Protein AF-A0A2W4VAD4-F1 (afdb_monomer_lite)

Sequence (93 aa):
LKLEKSEADDSISLASLRKVAAALDCELHYVLVPKIPLEAKLKEQANTVARRHMQPVAHTMSLEDQAVGTKAQQAQLELIAKELLDGNWRELW

Radius of gyration: 23.02 Å; chains: 1; bounding box: 44×24×65 Å

Secondary structure (DSSP, 8-state):
-HHHHHHHTT---HHHHHHHHHHTT------PPPSS-HHHHHHHHHHHHHHHHHHHHHHHHTTS--SSHHHHHHHHHHHHHHHHHHS-GGGG-

pLDDT: mean 85.24, std 14.12, range [49.47, 98.12]

Structure (mmCIF, N/CA/C/O backbone):
data_AF-A0A2W4VAD4-F1
#
_entry.id   AF-A0A2W4VAD4-F1
#
loop_
_atom_site.group_PDB
_atom_site.id
_atom_site.type_symbol
_atom_site.label_atom_id
_atom_site.label_alt_id
_atom_site.label_comp_id
_atom_site.label_asym_id
_atom_site.label_entity_id
_atom_site.label_seq_id
_atom_site.pdbx_PDB_ins_code
_atom_site.Cartn_x
_atom_site.Cartn_y
_atom_site.Cartn_z
_atom_site.occupancy
_atom_site.B_iso_or_equiv
_atom_site.auth_seq_id
_atom_site.auth_comp_id
_atom_site.auth_asym_id
_atom_site.auth_atom_id
_atom_site.pdbx_PDB_model_num
ATOM 1 N N . LEU A 1 1 ? 27.367 -5.464 -17.466 1.00 63.53 1 LEU A N 1
ATOM 2 C CA . LEU A 1 1 ? 25.922 -5.218 -17.648 1.00 63.53 1 LEU A CA 1
ATOM 3 C C . LEU A 1 1 ? 25.450 -4.232 -16.586 1.00 63.53 1 LEU A C 1
ATOM 5 O O . LEU A 1 1 ? 25.439 -4.570 -15.413 1.00 63.53 1 LEU A O 1
ATOM 9 N N . LYS A 1 2 ? 25.192 -2.969 -16.959 1.00 82.88 2 LYS A N 1
ATOM 10 C CA . LYS A 1 2 ? 24.824 -1.923 -15.981 1.00 82.88 2 LYS A CA 1
ATOM 11 C C . LYS A 1 2 ? 23.423 -2.153 -15.403 1.00 82.88 2 LYS A C 1
ATOM 13 O O . LYS A 1 2 ? 23.219 -1.883 -14.229 1.00 82.88 2 LYS A O 1
ATOM 18 N N . LEU A 1 3 ? 22.512 -2.672 -16.229 1.00 87.50 3 LEU A N 1
ATOM 19 C CA . LEU A 1 3 ? 21.143 -3.000 -15.841 1.00 87.50 3 LEU A CA 1
ATOM 20 C C . LEU A 1 3 ? 21.117 -4.149 -14.826 1.00 87.50 3 LEU A C 1
ATOM 22 O O . LEU A 1 3 ? 20.700 -3.924 -13.699 1.00 87.50 3 LEU A O 1
ATOM 26 N N . GLU A 1 4 ? 21.674 -5.311 -15.179 1.00 87.56 4 GLU A N 1
ATOM 27 C CA . GLU A 1 4 ? 21.754 -6.476 -14.280 1.00 87.56 4 GLU A CA 1
ATOM 28 C C . GLU A 1 4 ? 22.430 -6.140 -12.945 1.00 87.56 4 GLU A C 1
ATOM 30 O O . GLU A 1 4 ? 21.963 -6.548 -11.889 1.00 87.56 4 GLU A O 1
ATOM 35 N N . LYS A 1 5 ? 23.503 -5.334 -12.971 1.00 92.19 5 LYS A N 1
ATOM 36 C CA . LYS A 1 5 ? 24.151 -4.871 -11.740 1.00 92.19 5 LYS A CA 1
ATOM 37 C C . LYS A 1 5 ? 23.216 -3.996 -10.898 1.00 92.19 5 LYS A C 1
ATOM 39 O O . LYS A 1 5 ? 23.140 -4.181 -9.694 1.00 92.19 5 LYS A O 1
ATOM 44 N N . SER A 1 6 ? 22.494 -3.060 -11.517 1.00 91.25 6 SER A N 1
ATOM 45 C CA . SER A 1 6 ? 21.543 -2.217 -10.784 1.00 91.25 6 SER A CA 1
ATOM 46 C C . SER A 1 6 ? 20.327 -2.980 -10.258 1.00 91.25 6 SER A C 1
ATOM 48 O O . SER A 1 6 ? 19.783 -2.585 -9.234 1.00 91.25 6 SER A O 1
ATOM 50 N N . GLU A 1 7 ? 19.911 -4.056 -10.931 1.00 88.62 7 GLU A N 1
ATOM 51 C CA . GLU A 1 7 ? 18.879 -4.968 -10.427 1.00 88.62 7 GLU A CA 1
ATOM 52 C C . GLU A 1 7 ? 19.385 -5.735 -9.205 1.00 88.62 7 GLU A C 1
ATOM 54 O O . GLU A 1 7 ? 18.708 -5.750 -8.186 1.00 88.62 7 GLU A O 1
ATOM 59 N N . ALA A 1 8 ? 20.596 -6.299 -9.271 1.00 93.69 8 ALA A N 1
ATOM 60 C CA . ALA A 1 8 ? 21.196 -7.025 -8.151 1.00 93.69 8 ALA A CA 1
ATOM 61 C C . ALA A 1 8 ? 21.479 -6.132 -6.928 1.00 93.69 8 ALA A C 1
ATOM 63 O O . ALA A 1 8 ? 21.402 -6.600 -5.796 1.00 93.69 8 ALA A O 1
ATOM 64 N N . ASP A 1 9 ? 21.795 -4.857 -7.159 1.00 95.56 9 ASP A N 1
ATOM 65 C CA . ASP A 1 9 ? 22.083 -3.870 -6.115 1.00 95.56 9 ASP A CA 1
ATOM 66 C C . ASP A 1 9 ? 20.809 -3.148 -5.598 1.00 95.56 9 ASP A C 1
ATOM 68 O O . ASP A 1 9 ? 20.933 -2.139 -4.903 1.00 95.56 9 ASP A O 1
ATOM 72 N N . ASP A 1 10 ? 19.595 -3.575 -5.986 1.00 92.12 10 ASP A N 1
ATOM 73 C CA . ASP A 1 10 ? 18.306 -2.917 -5.670 1.00 92.12 10 ASP A CA 1
ATOM 74 C C . ASP A 1 10 ? 18.268 -1.402 -6.003 1.00 92.12 10 ASP A C 1
ATOM 76 O O . ASP A 1 10 ? 17.528 -0.612 -5.414 1.00 92.12 10 ASP A O 1
ATOM 80 N N . SER A 1 11 ? 19.075 -0.967 -6.976 1.00 95.25 11 SER A N 1
ATOM 81 C CA . SER A 1 11 ? 19.275 0.445 -7.348 1.00 95.25 11 SER A CA 1
ATOM 82 C C . SER A 1 11 ? 18.701 0.807 -8.721 1.00 95.25 11 SER A C 1
ATOM 84 O O . SER A 1 11 ? 18.865 1.936 -9.202 1.00 95.25 11 SER A O 1
ATOM 86 N N . ILE A 1 12 ? 18.033 -0.142 -9.380 1.00 94.69 12 ILE A N 1
ATOM 87 C CA . ILE A 1 12 ? 17.395 0.080 -10.673 1.00 94.69 12 ILE A CA 1
ATOM 88 C C . ILE A 1 12 ? 16.331 1.183 -10.575 1.00 94.69 12 ILE A C 1
ATOM 90 O O . ILE A 1 12 ? 15.496 1.225 -9.675 1.00 94.69 12 ILE A O 1
ATOM 94 N N . SER A 1 13 ? 16.349 2.107 -11.536 1.00 94.31 13 SER A N 1
ATOM 95 C CA . SER A 1 13 ? 15.383 3.204 -11.591 1.00 94.31 13 SER A CA 1
ATOM 96 C C . SER A 1 13 ? 14.146 2.844 -12.415 1.00 94.31 13 SER A C 1
ATOM 98 O O . SER A 1 13 ? 14.234 2.106 -13.400 1.00 94.31 13 SER A O 1
ATOM 100 N N . LEU A 1 14 ? 13.005 3.477 -12.113 1.00 95.62 14 LEU A N 1
ATOM 101 C CA . LEU A 1 14 ? 11.787 3.382 -12.937 1.00 95.62 14 LEU A CA 1
ATOM 102 C C . LEU A 1 14 ? 12.039 3.756 -14.408 1.00 95.62 14 LEU A C 1
ATOM 104 O O . LEU A 1 14 ? 11.431 3.189 -15.312 1.00 95.62 14 LEU A O 1
ATOM 108 N N . ALA A 1 15 ? 12.955 4.695 -14.665 1.00 95.31 15 ALA A N 1
ATOM 109 C CA . ALA A 1 15 ? 13.347 5.067 -16.023 1.00 95.31 15 ALA A CA 1
ATOM 110 C C . ALA A 1 15 ? 14.041 3.913 -16.765 1.00 95.31 15 ALA A C 1
ATOM 112 O O . ALA A 1 15 ? 13.849 3.756 -17.969 1.00 95.31 15 ALA A O 1
ATOM 113 N N . SER A 1 16 ? 14.834 3.106 -16.057 1.00 94.56 16 SER A N 1
ATOM 114 C CA . SER A 1 16 ? 15.504 1.932 -16.624 1.00 94.56 16 SER A CA 1
ATOM 115 C C . SER A 1 16 ? 14.497 0.817 -16.896 1.00 94.56 16 SER A C 1
ATOM 117 O O . S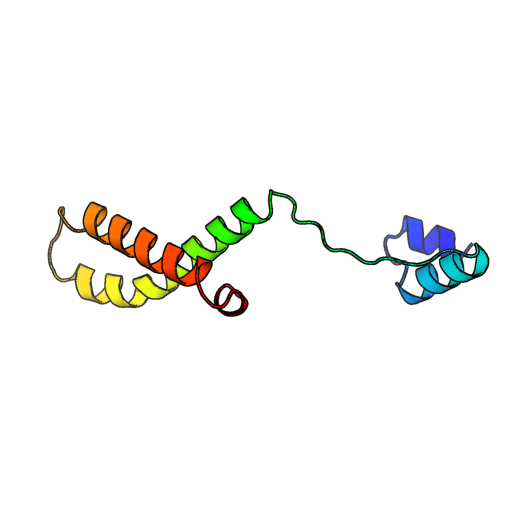ER A 1 16 ? 14.455 0.314 -18.015 1.00 94.56 16 SER A O 1
ATOM 119 N N . LEU A 1 17 ? 13.603 0.536 -15.941 1.00 95.38 17 LEU A N 1
ATOM 120 C CA . LEU A 1 17 ? 12.500 -0.418 -16.116 1.00 95.38 17 LEU A CA 1
ATOM 121 C C . LEU A 1 17 ? 11.608 -0.061 -17.313 1.00 95.38 17 LEU A C 1
ATOM 123 O O . LEU A 1 17 ? 11.243 -0.930 -18.096 1.00 95.38 17 LEU A O 1
ATOM 127 N N . ARG A 1 18 ? 11.315 1.230 -17.520 1.00 96.69 18 ARG A N 1
ATOM 128 C CA . ARG A 1 18 ? 10.516 1.688 -18.668 1.00 96.69 18 ARG A CA 1
ATOM 129 C C . ARG A 1 18 ? 11.208 1.426 -20.008 1.00 96.69 18 ARG A C 1
ATOM 131 O O . ARG A 1 18 ? 10.536 1.081 -20.973 1.00 96.69 18 ARG A O 1
ATOM 138 N N . LYS A 1 19 ? 12.535 1.580 -20.077 1.00 95.38 19 LYS A N 1
ATOM 139 C CA . LYS A 1 19 ? 13.314 1.269 -21.289 1.00 95.38 19 LYS A CA 1
ATOM 140 C C . LYS A 1 19 ? 13.299 -0.225 -21.599 1.00 95.38 19 LYS A C 1
ATOM 142 O O . LYS A 1 19 ? 13.169 -0.585 -22.761 1.00 95.38 19 LYS A O 1
ATOM 147 N N . VAL A 1 20 ? 13.417 -1.066 -20.571 1.00 94.69 20 VAL A N 1
ATOM 148 C CA . VAL A 1 20 ? 13.329 -2.528 -20.711 1.00 94.69 20 VAL A CA 1
ATOM 149 C C . VAL A 1 20 ? 11.942 -2.930 -21.202 1.00 94.69 20 VAL A C 1
ATOM 151 O O . VAL A 1 20 ? 11.845 -3.641 -22.193 1.00 94.69 20 VAL A O 1
ATOM 154 N N . ALA A 1 21 ? 10.881 -2.408 -20.580 1.00 96.75 21 ALA A N 1
ATOM 155 C CA . ALA A 1 21 ? 9.506 -2.670 -20.998 1.00 96.75 21 ALA A CA 1
ATOM 156 C C . ALA A 1 21 ? 9.278 -2.291 -22.473 1.00 96.75 21 ALA A C 1
ATOM 158 O O . ALA A 1 21 ? 8.820 -3.120 -23.248 1.00 96.75 21 ALA A O 1
ATOM 159 N N . ALA A 1 22 ? 9.714 -1.097 -22.896 1.00 96.62 22 ALA A N 1
ATOM 160 C CA . ALA A 1 22 ? 9.607 -0.666 -24.292 1.00 96.62 22 ALA A CA 1
ATOM 161 C C . ALA A 1 22 ? 10.405 -1.551 -25.269 1.00 96.62 22 ALA A C 1
ATOM 163 O O . ALA A 1 22 ? 9.946 -1.806 -26.377 1.00 96.62 22 ALA A O 1
ATOM 164 N N . ALA A 1 23 ? 11.589 -2.030 -24.875 1.00 96.94 23 ALA A N 1
ATOM 165 C CA . ALA A 1 23 ? 12.403 -2.919 -25.708 1.00 96.94 23 ALA A CA 1
ATOM 166 C C . ALA A 1 23 ? 11.797 -4.326 -25.863 1.00 96.94 23 ALA A C 1
ATOM 168 O O . ALA A 1 23 ? 12.102 -5.014 -26.833 1.00 96.94 23 ALA A O 1
ATOM 169 N N . LEU A 1 24 ? 10.959 -4.744 -24.912 1.00 96.62 24 LEU A N 1
ATOM 170 C CA . LEU A 1 24 ? 10.260 -6.030 -24.901 1.00 96.62 24 LEU A CA 1
ATOM 171 C C . LEU A 1 24 ? 8.818 -5.937 -25.425 1.00 96.62 24 LEU A C 1
ATOM 173 O O . LEU A 1 24 ? 8.092 -6.922 -25.333 1.00 96.62 24 LEU A O 1
ATOM 177 N N . ASP A 1 25 ? 8.400 -4.773 -25.933 1.00 97.25 25 ASP A N 1
ATOM 178 C CA . ASP A 1 25 ? 7.011 -4.491 -26.328 1.00 97.25 25 ASP A CA 1
ATOM 179 C C . ASP A 1 25 ? 6.001 -4.766 -25.192 1.00 97.25 25 ASP A C 1
ATOM 181 O O . ASP A 1 25 ? 4.973 -5.417 -25.357 1.00 97.25 25 ASP A O 1
ATOM 185 N N . CYS A 1 26 ? 6.344 -4.310 -23.984 1.00 98.12 26 CYS A N 1
ATOM 186 C CA . CYS A 1 26 ? 5.572 -4.489 -22.756 1.00 98.12 26 CYS A CA 1
ATOM 187 C C . CYS A 1 26 ? 5.226 -3.146 -22.093 1.00 98.12 26 CYS A C 1
ATOM 189 O O . CYS A 1 26 ? 5.928 -2.141 -22.243 1.00 98.12 26 CYS A O 1
ATOM 191 N N . GLU A 1 27 ? 4.183 -3.154 -21.260 1.00 96.56 27 GLU A N 1
ATOM 192 C CA . GLU A 1 27 ? 3.799 -2.020 -20.416 1.00 96.56 27 GLU A CA 1
ATOM 193 C C . GLU A 1 27 ? 4.383 -2.137 -18.998 1.00 96.56 27 GLU A C 1
ATOM 195 O O . GLU A 1 27 ? 4.392 -3.206 -18.387 1.00 96.56 27 GLU A O 1
ATOM 200 N N . LEU A 1 28 ? 4.858 -1.016 -18.440 1.00 96.56 28 LEU A N 1
ATOM 201 C CA . LEU A 1 28 ? 5.333 -0.953 -17.055 1.00 96.56 28 LEU A CA 1
ATOM 202 C C . LEU A 1 28 ? 4.199 -0.515 -16.118 1.00 96.56 28 LEU A C 1
ATOM 204 O O . LEU A 1 28 ? 3.836 0.664 -16.099 1.00 96.56 28 LEU A O 1
ATOM 208 N N . HIS A 1 29 ? 3.728 -1.426 -15.266 1.00 95.81 29 HIS A N 1
ATOM 209 C CA . HIS A 1 29 ? 2.828 -1.114 -14.151 1.00 95.81 29 HIS A CA 1
ATOM 210 C C . HIS A 1 29 ? 3.617 -0.955 -12.843 1.00 95.81 29 HIS A C 1
ATOM 212 O O . HIS A 1 29 ? 4.381 -1.839 -12.462 1.00 95.81 29 HIS A O 1
ATOM 218 N N . TYR A 1 30 ? 3.414 0.159 -12.130 1.00 92.69 30 TYR A N 1
ATOM 219 C CA . TYR A 1 30 ? 3.958 0.379 -10.785 1.00 92.69 30 TYR A CA 1
ATOM 220 C C . TYR A 1 30 ? 2.813 0.424 -9.777 1.00 92.69 30 TYR A C 1
ATOM 222 O O . TYR A 1 30 ? 1.956 1.306 -9.851 1.00 92.69 30 TYR A O 1
ATOM 230 N N . VAL A 1 31 ? 2.789 -0.537 -8.853 1.00 93.06 31 VAL A N 1
ATOM 231 C CA . VAL A 1 31 ? 1.722 -0.686 -7.858 1.00 93.06 31 VAL A CA 1
ATOM 232 C C . VAL A 1 31 ? 2.308 -0.865 -6.464 1.00 93.06 31 VAL A C 1
ATOM 234 O O . VAL A 1 31 ? 3.321 -1.539 -6.280 1.00 93.06 31 VAL A O 1
ATOM 237 N N . LEU A 1 32 ? 1.648 -0.269 -5.474 1.00 89.62 32 LEU A N 1
ATOM 238 C CA . LEU A 1 32 ? 1.919 -0.519 -4.063 1.00 89.62 32 LEU A CA 1
ATOM 239 C C . LEU A 1 32 ? 0.829 -1.444 -3.532 1.00 89.62 32 LEU A C 1
ATOM 24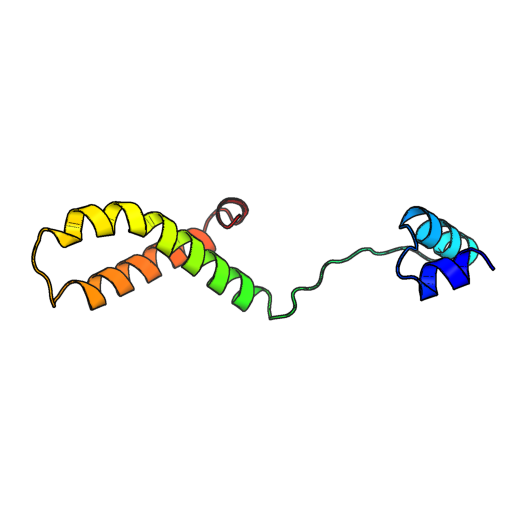1 O O . LEU A 1 32 ? -0.343 -1.073 -3.510 1.00 89.62 32 LEU A O 1
ATOM 245 N N . VAL A 1 33 ? 1.216 -2.645 -3.108 1.00 90.25 33 VAL A N 1
ATOM 246 C CA . VAL A 1 33 ? 0.293 -3.628 -2.533 1.00 90.25 33 VAL A CA 1
ATOM 247 C C . VAL A 1 33 ? 0.473 -3.640 -1.013 1.00 90.25 33 VAL A C 1
ATOM 249 O O . VAL A 1 33 ? 1.587 -3.874 -0.534 1.00 90.25 33 VAL A O 1
ATOM 252 N N . PRO A 1 34 ? -0.583 -3.369 -0.227 1.00 89.06 34 PRO A N 1
ATOM 253 C CA . PRO A 1 34 ? -0.523 -3.476 1.225 1.00 89.06 34 PRO A CA 1
ATOM 254 C C . PRO A 1 34 ? -0.146 -4.895 1.682 1.00 89.06 34 PRO A C 1
ATOM 256 O O . PRO A 1 34 ? -0.596 -5.884 1.113 1.00 89.06 34 PRO A O 1
ATOM 259 N N . LYS A 1 35 ? 0.656 -5.005 2.752 1.00 92.56 35 LYS A N 1
ATOM 260 C CA . LYS A 1 35 ? 1.072 -6.304 3.329 1.00 92.56 35 LYS A CA 1
ATOM 261 C C . LYS A 1 35 ? -0.066 -7.075 4.019 1.00 92.56 35 LYS A C 1
ATOM 263 O O . LYS A 1 35 ? 0.095 -8.251 4.321 1.00 92.56 35 LYS A O 1
ATOM 268 N N . ILE A 1 36 ? -1.174 -6.400 4.306 1.00 93.81 36 ILE A N 1
ATOM 269 C CA . ILE A 1 36 ? -2.398 -6.942 4.911 1.00 93.81 36 ILE A CA 1
ATOM 270 C C . ILE A 1 36 ? -3.592 -6.518 4.045 1.00 93.81 36 ILE A C 1
ATOM 272 O O . ILE A 1 36 ? -3.444 -5.551 3.294 1.00 93.81 36 ILE A O 1
ATOM 276 N N . PRO A 1 37 ? -4.765 -7.174 4.145 1.00 95.06 37 PRO A N 1
ATOM 277 C CA . PRO A 1 37 ? -5.960 -6.748 3.419 1.00 95.06 37 PRO A CA 1
ATOM 278 C C . PRO A 1 37 ? -6.229 -5.249 3.587 1.00 95.06 37 PRO A C 1
ATOM 280 O O . PRO A 1 37 ? -6.041 -4.700 4.678 1.00 95.06 37 PRO A O 1
ATOM 283 N N . LEU A 1 38 ? -6.649 -4.583 2.510 1.00 91.38 38 LEU A N 1
ATOM 284 C CA . LEU A 1 38 ? -6.826 -3.131 2.493 1.00 91.38 38 LEU A CA 1
ATOM 285 C C . LEU A 1 38 ? -7.803 -2.680 3.585 1.00 91.38 38 LEU A C 1
ATOM 287 O O . LEU A 1 38 ? -7.535 -1.715 4.294 1.00 91.38 38 LEU A O 1
ATOM 291 N N . GLU A 1 39 ? -8.880 -3.434 3.783 1.00 91.81 39 GLU A N 1
ATOM 292 C CA . GLU A 1 39 ? -9.893 -3.205 4.811 1.00 91.81 39 GLU A CA 1
ATOM 293 C C . GLU A 1 39 ? -9.288 -3.271 6.218 1.00 91.81 39 GLU A C 1
ATOM 295 O O . GLU A 1 39 ? -9.593 -2.438 7.074 1.00 91.81 39 GLU A O 1
ATOM 300 N N . ALA A 1 40 ? -8.384 -4.227 6.457 1.00 93.88 40 ALA A N 1
ATOM 301 C CA . ALA A 1 40 ? -7.671 -4.331 7.725 1.00 93.88 40 ALA A CA 1
ATOM 302 C C . ALA A 1 40 ? -6.748 -3.123 7.929 1.00 93.88 40 ALA A C 1
ATOM 304 O O . ALA A 1 40 ? -6.750 -2.527 9.007 1.00 93.88 40 ALA A O 1
ATOM 305 N N . LYS A 1 41 ? -6.027 -2.699 6.880 1.00 93.81 41 LYS A N 1
ATOM 306 C CA . LYS A 1 41 ? -5.143 -1.530 6.958 1.00 93.81 41 LYS A CA 1
ATOM 307 C C . LYS A 1 41 ? -5.907 -0.233 7.213 1.00 93.81 41 LYS A C 1
ATOM 309 O O . LYS A 1 41 ? -5.471 0.577 8.030 1.00 93.81 41 LYS A O 1
ATOM 314 N N . LEU A 1 42 ? -7.047 -0.053 6.549 1.00 93.00 42 LEU A N 1
ATOM 315 C CA . LEU A 1 42 ? -7.944 1.083 6.750 1.00 93.00 42 LEU A CA 1
ATOM 316 C C . LEU A 1 42 ? -8.477 1.108 8.182 1.00 93.00 42 LEU A C 1
ATOM 318 O O . LEU A 1 42 ? -8.410 2.141 8.844 1.00 93.00 42 LEU A O 1
ATOM 322 N N . LYS A 1 43 ? -8.928 -0.039 8.702 1.00 93.44 43 LYS A N 1
ATOM 323 C CA . LYS A 1 43 ? -9.419 -0.149 10.079 1.00 93.44 43 LYS A CA 1
ATOM 324 C C . LYS A 1 43 ? -8.331 0.172 11.107 1.00 93.44 43 LYS A C 1
ATOM 326 O O . LYS A 1 43 ? -8.604 0.865 12.086 1.00 93.44 43 LYS A O 1
ATOM 331 N N . GLU A 1 44 ? -7.101 -0.302 10.914 1.00 94.06 44 GLU A N 1
ATOM 332 C CA . GLU A 1 44 ? -5.963 0.056 11.776 1.00 94.06 44 GLU A CA 1
ATOM 333 C C . GLU A 1 44 ? -5.683 1.561 11.758 1.00 94.06 44 GLU A C 1
ATOM 335 O O . GLU A 1 44 ? -5.478 2.174 12.811 1.00 94.06 44 GLU A O 1
ATOM 340 N N . GLN A 1 45 ? -5.703 2.164 10.568 1.00 94.19 45 GLN A N 1
ATOM 341 C CA . GLN A 1 45 ? -5.441 3.587 10.400 1.00 94.19 45 GLN A CA 1
ATOM 342 C C . GLN A 1 45 ? -6.539 4.440 11.047 1.00 94.19 45 GLN A C 1
ATOM 344 O O . GLN A 1 45 ? -6.226 5.342 11.821 1.00 94.19 45 GLN A O 1
ATOM 349 N N . ALA A 1 46 ? -7.812 4.096 10.835 1.00 94.94 46 ALA A N 1
ATOM 350 C CA . ALA A 1 46 ? -8.953 4.775 11.449 1.00 94.94 46 ALA A CA 1
ATOM 351 C C . ALA A 1 46 ? -8.892 4.728 12.979 1.00 94.94 46 ALA A C 1
ATOM 353 O O . ALA A 1 46 ? -9.049 5.751 13.639 1.00 94.94 46 ALA A O 1
ATOM 354 N N . ASN A 1 47 ? -8.560 3.568 13.554 1.00 93.19 47 ASN A N 1
ATOM 355 C CA . ASN A 1 47 ? -8.351 3.446 14.997 1.00 93.19 47 ASN A CA 1
ATOM 356 C C . ASN A 1 47 ? -7.178 4.303 15.494 1.00 93.19 47 ASN A C 1
ATOM 358 O O . ASN A 1 47 ? -7.237 4.857 16.590 1.00 93.19 47 ASN A O 1
ATOM 362 N N . THR A 1 48 ? -6.101 4.409 14.714 1.00 93.44 48 THR A N 1
ATOM 363 C CA . THR A 1 48 ? -4.924 5.215 15.073 1.00 93.44 48 THR A CA 1
ATOM 364 C C . THR A 1 48 ? -5.263 6.706 15.096 1.00 93.44 48 THR A C 1
ATOM 366 O O . THR A 1 48 ? -4.930 7.399 16.060 1.00 93.44 48 THR A O 1
ATOM 369 N N . VAL A 1 49 ? -5.967 7.193 14.072 1.00 92.75 49 VAL A N 1
ATOM 370 C CA . VAL A 1 49 ? -6.411 8.590 13.981 1.00 92.75 49 VAL A CA 1
ATOM 371 C C . VAL A 1 49 ? -7.462 8.905 15.050 1.00 92.75 49 VAL A C 1
ATOM 373 O O . VAL A 1 49 ? -7.307 9.888 15.772 1.00 92.75 49 VAL A O 1
ATOM 376 N N . ALA A 1 50 ? -8.448 8.027 15.263 1.00 91.12 50 ALA A N 1
ATOM 377 C CA . ALA A 1 50 ? -9.450 8.180 16.320 1.00 91.12 50 ALA A CA 1
ATOM 378 C C . ALA A 1 50 ? -8.813 8.298 17.717 1.00 91.12 50 ALA A C 1
ATOM 380 O O . ALA A 1 50 ? -9.153 9.199 18.484 1.00 91.12 50 ALA A O 1
ATOM 381 N N . ARG A 1 51 ? -7.815 7.457 18.039 1.00 88.75 51 ARG A N 1
ATOM 382 C CA . ARG A 1 51 ? -7.056 7.575 19.301 1.00 88.75 51 ARG A CA 1
ATOM 383 C C . ARG A 1 51 ? -6.354 8.922 19.426 1.00 88.75 51 ARG A C 1
ATOM 385 O O . ARG A 1 51 ? -6.361 9.501 20.509 1.00 88.75 51 ARG A O 1
ATOM 392 N N . ARG A 1 52 ? -5.763 9.429 18.339 1.00 87.50 52 ARG A N 1
ATOM 393 C CA . ARG A 1 52 ? -5.118 10.750 18.321 1.00 87.50 52 ARG A CA 1
ATOM 394 C C . ARG A 1 52 ? -6.131 11.866 18.583 1.00 87.50 52 ARG A C 1
ATOM 396 O O . ARG A 1 52 ? -5.830 12.755 19.370 1.00 87.50 52 ARG A O 1
ATOM 403 N N . HIS A 1 53 ? -7.327 11.792 17.997 1.00 85.31 53 HIS A N 1
ATOM 404 C CA . HIS A 1 53 ? -8.408 12.757 18.244 1.00 85.31 53 HIS A CA 1
ATOM 405 C C . HIS A 1 53 ? -8.894 12.733 19.700 1.00 85.31 53 HIS A C 1
ATOM 407 O O . HIS A 1 53 ? -9.280 13.765 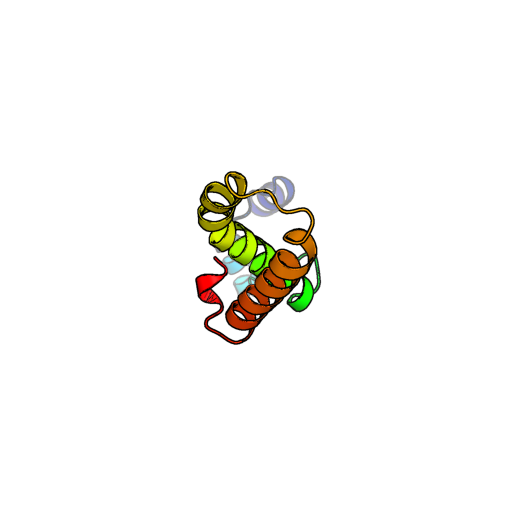20.240 1.00 85.31 53 HIS A O 1
ATOM 413 N N . MET A 1 54 ? -8.830 11.574 20.360 1.00 80.81 54 MET A N 1
ATOM 414 C CA . MET A 1 54 ? -9.225 11.424 21.762 1.00 80.81 54 MET A CA 1
ATOM 415 C C . MET A 1 54 ? -8.136 11.812 22.774 1.00 80.81 54 MET A C 1
ATOM 417 O O . MET A 1 54 ? -8.472 12.073 23.928 1.00 80.81 54 MET A O 1
ATOM 421 N N . GLN A 1 55 ? -6.851 11.870 22.396 1.00 70.81 55 GLN A N 1
ATOM 422 C CA . GLN A 1 55 ? -5.768 12.204 23.339 1.00 70.81 55 GLN A C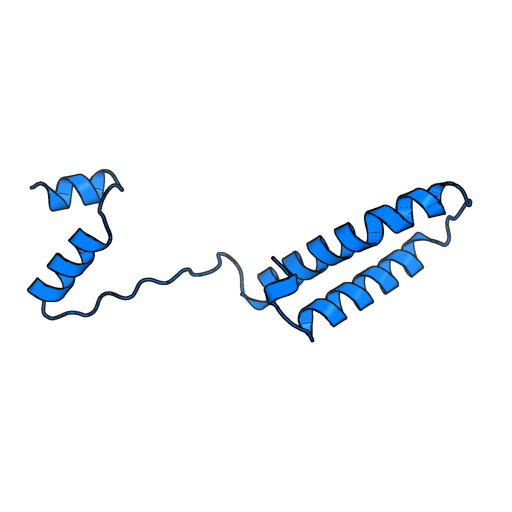A 1
ATOM 423 C C . GLN A 1 55 ? -5.923 13.573 24.031 1.00 70.81 55 GLN A C 1
ATOM 425 O O . GLN A 1 55 ? -5.726 13.621 25.247 1.00 70.81 55 GLN A O 1
ATOM 430 N N . PRO A 1 56 ? -6.320 14.662 23.338 1.00 61.81 56 PRO A N 1
ATOM 431 C CA . PRO A 1 56 ? -6.589 15.946 23.988 1.00 61.81 56 PRO A CA 1
ATOM 432 C C . PRO A 1 56 ? -7.728 15.863 25.015 1.00 61.81 56 PRO A C 1
ATOM 434 O O . PRO A 1 56 ? -7.632 16.442 26.092 1.00 61.81 56 PRO A O 1
ATOM 437 N N . VAL A 1 57 ? -8.777 15.090 24.712 1.00 58.34 57 VAL A N 1
ATOM 438 C CA . VAL A 1 57 ? -9.961 14.915 25.573 1.00 58.34 57 VAL A CA 1
ATOM 439 C C . VAL A 1 57 ? -9.628 14.073 26.811 1.00 58.34 57 VAL A C 1
ATOM 441 O O . VAL A 1 57 ? -10.051 14.389 27.922 1.00 58.34 57 VAL A O 1
ATOM 444 N N . ALA A 1 58 ? -8.807 13.033 26.647 1.00 56.09 58 ALA A N 1
ATOM 445 C CA . ALA A 1 58 ? -8.382 12.159 27.737 1.00 56.09 58 ALA A CA 1
ATOM 446 C C . ALA A 1 58 ? -7.527 12.885 28.792 1.00 56.09 58 ALA A C 1
ATOM 448 O O . ALA A 1 58 ? -7.610 12.556 29.975 1.00 56.09 58 ALA A O 1
ATOM 449 N N . HIS A 1 59 ? -6.735 13.886 28.389 1.00 54.94 59 HIS A N 1
ATOM 450 C CA . HIS A 1 59 ? -5.901 14.657 29.318 1.00 54.94 59 HIS A CA 1
ATOM 451 C C . HIS A 1 59 ? -6.735 15.544 30.259 1.00 54.94 59 HIS A C 1
ATOM 453 O O . HIS A 1 59 ? -6.383 15.696 31.425 1.00 54.94 59 HIS A O 1
ATOM 459 N N . THR A 1 60 ? -7.869 16.074 29.789 1.00 52.75 60 THR A N 1
ATOM 460 C CA . THR A 1 60 ? -8.809 16.853 30.615 1.00 52.75 60 THR A CA 1
ATOM 461 C C . THR A 1 60 ? -9.658 15.955 31.522 1.00 52.75 60 THR A C 1
ATOM 463 O O . THR A 1 60 ? -9.892 16.305 32.673 1.00 52.75 60 THR A O 1
ATOM 466 N N . MET A 1 61 ? -10.058 14.768 31.051 1.00 51.34 61 MET A N 1
ATOM 467 C CA . MET A 1 61 ? -10.881 13.826 31.828 1.00 51.34 61 MET A CA 1
ATOM 468 C C . MET A 1 61 ? -10.109 13.050 32.909 1.00 51.34 61 MET A C 1
ATOM 470 O O . MET A 1 61 ? -10.720 12.549 33.844 1.00 51.34 61 MET A O 1
ATOM 474 N N . SER A 1 62 ? -8.774 12.958 32.832 1.00 52.84 62 SER A N 1
ATOM 475 C CA . SER A 1 62 ? -7.946 12.299 33.861 1.00 52.84 62 SER A CA 1
ATOM 476 C C . SER A 1 62 ? -8.015 12.972 35.243 1.00 52.84 62 SER A C 1
ATOM 478 O O . SER A 1 62 ? -7.542 12.388 36.217 1.00 52.84 62 SER A O 1
ATOM 480 N N . LEU A 1 63 ? -8.557 14.189 35.333 1.00 53.47 63 LEU A N 1
ATOM 481 C CA . LEU A 1 63 ? -8.740 14.924 36.589 1.00 53.47 63 LEU A CA 1
ATOM 482 C C . LEU A 1 63 ? -10.089 14.622 37.268 1.00 53.47 63 LEU A C 1
ATOM 484 O O . LEU A 1 63 ? -10.288 15.005 38.418 1.00 53.47 63 LEU A O 1
ATOM 488 N N . GLU A 1 64 ? -10.990 13.907 36.587 1.00 49.47 64 GLU A N 1
ATOM 489 C CA . GLU A 1 64 ? -12.332 13.560 37.058 1.00 49.47 64 GLU A CA 1
ATOM 490 C C . GLU A 1 64 ? -12.452 12.026 37.160 1.00 49.47 64 GLU A C 1
ATOM 492 O O . GLU A 1 64 ? -12.836 11.338 36.220 1.00 49.47 64 GLU A O 1
ATOM 497 N N . ASP A 1 65 ? -12.024 11.496 38.307 1.00 61.97 65 ASP A N 1
ATOM 498 C CA . ASP A 1 65 ? -12.117 10.110 38.802 1.00 61.97 65 ASP A CA 1
ATOM 499 C C . ASP A 1 65 ? -13.117 9.174 38.070 1.00 61.97 65 ASP A C 1
ATOM 501 O O . ASP A 1 65 ? -14.319 9.291 38.299 1.00 61.97 65 ASP A O 1
ATOM 505 N N . GLN A 1 66 ? -12.675 8.222 37.216 1.00 53.09 66 GLN A N 1
ATOM 506 C CA . GLN A 1 66 ? -13.604 7.269 36.566 1.00 53.09 66 GLN A CA 1
ATOM 507 C C . GLN A 1 66 ? -13.070 5.864 36.229 1.00 53.09 66 GLN A C 1
ATOM 509 O O . GLN A 1 66 ? -12.459 5.620 35.188 1.00 53.09 66 GLN A O 1
ATOM 514 N N . ALA A 1 67 ? -13.531 4.875 37.001 1.00 51.47 67 ALA A N 1
ATOM 515 C CA . ALA A 1 67 ? -13.566 3.463 36.603 1.00 51.47 67 ALA A CA 1
ATOM 516 C C . ALA A 1 67 ? -14.653 3.144 35.540 1.00 51.47 67 ALA A C 1
ATOM 518 O O . ALA A 1 67 ? -14.617 2.085 34.914 1.00 51.47 67 ALA A O 1
ATOM 519 N N . VAL A 1 68 ? -15.605 4.061 35.299 1.00 51.41 68 VAL A N 1
ATOM 520 C CA . VAL A 1 68 ? -16.691 3.940 34.295 1.00 51.41 68 VAL A CA 1
ATOM 521 C C . VAL A 1 68 ? -16.247 4.404 32.893 1.00 51.41 68 VAL A C 1
ATOM 523 O O . VAL A 1 68 ? -16.853 4.031 31.887 1.00 51.41 68 VAL A O 1
ATOM 526 N N . GLY A 1 69 ? -15.139 5.147 32.803 1.00 60.28 69 GLY A N 1
ATOM 527 C CA . GLY A 1 69 ? -14.685 5.798 31.573 1.00 60.28 69 GLY A CA 1
ATOM 528 C C . GLY A 1 69 ? -14.247 4.839 30.466 1.00 60.28 69 GLY A C 1
ATOM 529 O O . GLY A 1 69 ? -14.429 5.149 29.296 1.00 60.28 69 GLY A O 1
ATOM 530 N N . THR A 1 70 ? -13.740 3.647 30.788 1.00 69.81 70 THR A N 1
ATOM 531 C CA . THR A 1 70 ? -13.078 2.772 29.799 1.00 69.81 70 THR A CA 1
ATOM 532 C C . THR A 1 70 ? -14.026 2.211 28.737 1.00 69.81 70 THR A C 1
ATOM 534 O O . THR A 1 70 ? -13.708 2.255 27.550 1.00 69.81 70 THR A O 1
ATOM 537 N N . LYS A 1 71 ? -15.219 1.735 29.119 1.00 76.50 71 LYS A N 1
ATOM 538 C CA . LYS A 1 71 ? -16.215 1.229 28.153 1.00 76.50 71 LYS A CA 1
ATOM 539 C C . LYS A 1 71 ? -16.814 2.347 27.300 1.00 76.50 71 LYS A C 1
ATOM 541 O O . LYS A 1 71 ? -16.986 2.165 26.098 1.00 76.50 71 LYS A O 1
ATOM 546 N N . ALA A 1 72 ? -17.108 3.496 27.908 1.00 79.62 72 ALA A N 1
ATOM 547 C CA . ALA A 1 72 ? -17.644 4.656 27.199 1.00 79.62 72 ALA A CA 1
ATOM 548 C C . ALA A 1 72 ? -16.613 5.250 26.224 1.00 79.62 72 ALA A C 1
ATOM 550 O O . ALA A 1 72 ? -16.941 5.539 25.077 1.00 79.62 72 ALA A O 1
ATOM 551 N N . GLN A 1 73 ? -15.347 5.347 26.641 1.00 79.25 73 GLN A N 1
ATOM 552 C CA . GLN A 1 73 ? -14.230 5.746 25.782 1.00 79.25 73 GLN A CA 1
ATOM 553 C C . GLN A 1 73 ? -14.066 4.786 24.607 1.00 79.25 73 GLN A C 1
ATOM 555 O O . GLN A 1 73 ? -13.857 5.224 23.481 1.00 79.25 73 GLN A O 1
ATOM 560 N N . GLN A 1 74 ? -14.186 3.480 24.844 1.00 83.69 74 GLN A N 1
ATOM 561 C CA . GLN A 1 74 ? -14.061 2.502 23.772 1.00 83.69 74 GLN A CA 1
ATOM 562 C C . GLN A 1 74 ? -15.206 2.602 22.757 1.00 83.69 74 GLN A C 1
ATOM 564 O O . GLN A 1 74 ? -14.942 2.603 21.558 1.00 83.69 74 GLN A O 1
ATOM 569 N N . ALA A 1 75 ? -16.447 2.788 23.215 1.00 87.75 75 ALA A N 1
ATOM 570 C CA . ALA A 1 75 ? -17.584 3.040 22.330 1.00 87.75 75 ALA A CA 1
ATOM 571 C C . ALA A 1 75 ? -17.413 4.339 21.518 1.00 87.75 75 ALA A C 1
ATOM 573 O O . ALA A 1 75 ? -17.690 4.365 20.320 1.00 87.75 75 ALA A O 1
ATOM 574 N N . GLN A 1 76 ? -16.897 5.402 22.143 1.00 87.31 76 GLN A N 1
ATOM 575 C CA . GLN A 1 76 ? -16.612 6.667 21.463 1.00 87.31 76 GLN A CA 1
ATOM 576 C C . GLN A 1 76 ? -15.505 6.520 20.409 1.00 87.31 76 GLN A C 1
ATOM 578 O O . GLN A 1 76 ? -15.602 7.084 19.322 1.00 87.31 76 GLN A O 1
ATOM 583 N N . LEU A 1 77 ? -14.464 5.740 20.710 1.00 89.69 77 LEU A N 1
ATOM 584 C CA . LEU A 1 77 ? -13.384 5.438 19.773 1.00 89.69 77 LEU A CA 1
ATOM 585 C C . LEU A 1 77 ? -13.918 4.711 18.540 1.00 89.69 77 LEU A C 1
ATOM 587 O O . LEU A 1 77 ? -13.578 5.081 17.417 1.00 89.69 77 LEU A O 1
ATOM 591 N N . GLU A 1 78 ? -14.757 3.697 18.748 1.00 91.38 78 GLU A N 1
ATOM 592 C CA . GLU A 1 78 ? -15.385 2.940 17.664 1.00 91.38 78 GLU A CA 1
ATOM 593 C C . GLU A 1 78 ? -16.280 3.826 16.791 1.00 91.38 78 GLU A C 1
ATOM 595 O O . GLU A 1 78 ? -16.258 3.681 15.569 1.00 91.38 78 GLU A O 1
ATOM 600 N N . LEU A 1 79 ? -17.005 4.776 17.391 1.00 92.69 79 LEU A N 1
ATOM 601 C CA . LEU A 1 79 ? -17.827 5.740 16.658 1.00 92.69 79 LEU A CA 1
ATOM 602 C C . LEU A 1 79 ? -16.973 6.641 15.754 1.00 92.69 79 LEU A C 1
ATOM 604 O O . LEU A 1 79 ? -17.218 6.697 14.553 1.00 92.69 79 LEU A O 1
ATOM 608 N N . ILE A 1 80 ? -15.927 7.268 16.302 1.00 91.06 80 ILE A N 1
ATOM 609 C CA . ILE A 1 80 ? -15.025 8.146 15.535 1.00 91.06 80 ILE A CA 1
ATOM 610 C C . ILE A 1 80 ? -14.321 7.357 14.424 1.00 91.06 80 ILE A C 1
ATOM 612 O O . ILE A 1 80 ? -14.210 7.821 13.291 1.00 91.06 80 ILE A O 1
ATOM 616 N N . ALA A 1 81 ? -13.848 6.143 14.724 1.00 92.75 81 ALA A N 1
ATOM 617 C CA . ALA A 1 81 ? -13.207 5.293 13.726 1.00 92.75 81 ALA A CA 1
ATOM 618 C C . ALA A 1 81 ? -14.172 4.925 12.588 1.00 92.75 81 ALA A C 1
ATOM 620 O O . ALA A 1 81 ? -13.756 4.874 11.433 1.00 92.75 81 ALA A O 1
ATOM 621 N N . LYS A 1 82 ? -15.452 4.689 12.896 1.00 93.88 82 LYS A N 1
ATOM 622 C CA . LYS A 1 82 ? -16.482 4.429 11.889 1.00 93.88 82 LYS A CA 1
ATOM 623 C C . LYS A 1 82 ? -16.749 5.659 11.019 1.00 93.8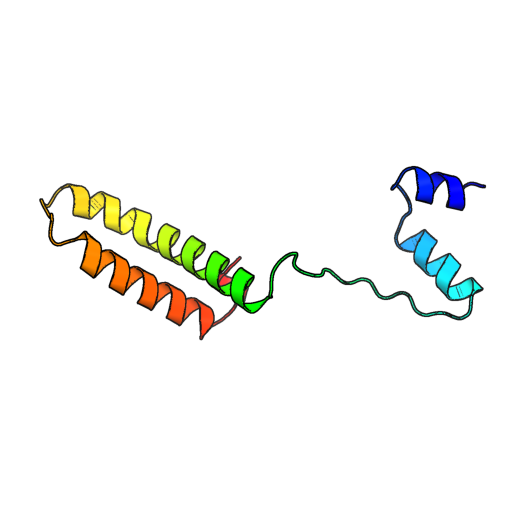8 82 LYS A C 1
ATOM 625 O O . LYS A 1 82 ? -16.765 5.528 9.802 1.00 93.88 82 LYS A O 1
ATOM 630 N N . GLU A 1 83 ? -16.877 6.841 11.615 1.00 93.25 83 GLU A N 1
ATOM 631 C CA . GLU A 1 83 ? -17.066 8.097 10.874 1.00 93.25 83 GLU A CA 1
ATOM 632 C C . GLU A 1 83 ? -15.910 8.374 9.900 1.00 93.25 83 GLU A C 1
ATOM 634 O O . GLU A 1 83 ? -16.143 8.750 8.754 1.00 93.25 83 GLU A O 1
ATOM 639 N N . LEU A 1 84 ? -14.666 8.109 10.315 1.00 93.06 84 LEU A N 1
ATOM 640 C CA . LEU A 1 84 ? -13.486 8.243 9.451 1.00 93.06 84 LEU A CA 1
ATOM 641 C C . LEU A 1 84 ? -13.483 7.250 8.275 1.00 93.06 84 LEU A C 1
ATOM 643 O O . LEU A 1 84 ? -12.977 7.570 7.199 1.00 93.06 84 LEU A O 1
ATOM 647 N N . LEU A 1 85 ? -14.023 6.042 8.470 1.00 93.38 85 LEU A N 1
ATOM 648 C CA . LEU A 1 85 ? -14.125 5.021 7.421 1.00 93.38 85 LEU A CA 1
ATOM 649 C C . LEU A 1 85 ? -15.257 5.310 6.429 1.00 93.38 85 LEU A C 1
ATOM 651 O O . LEU A 1 85 ? -15.089 5.059 5.236 1.00 93.38 85 LEU A O 1
ATOM 655 N N . ASP A 1 86 ? -16.379 5.840 6.915 1.00 93.06 86 ASP A N 1
ATOM 656 C CA . ASP A 1 86 ? -17.549 6.192 6.102 1.00 93.06 86 ASP A CA 1
ATOM 657 C C . ASP A 1 86 ? -17.367 7.551 5.380 1.00 93.06 86 ASP A C 1
ATOM 659 O O . ASP A 1 86 ? -18.103 7.867 4.443 1.00 93.06 86 ASP A O 1
ATOM 663 N N . GLY A 1 87 ? -16.386 8.356 5.810 1.00 89.88 87 GLY A N 1
ATOM 664 C CA . GLY A 1 87 ? -16.080 9.692 5.297 1.00 89.88 87 GLY A CA 1
ATOM 665 C C . GLY A 1 87 ? -14.942 9.760 4.268 1.00 89.88 87 GLY A C 1
ATOM 666 O O . GLY A 1 87 ? -14.714 8.862 3.456 1.00 89.88 87 GLY A O 1
ATOM 667 N N . ASN A 1 88 ? -14.217 10.883 4.265 1.00 87.00 88 ASN A N 1
ATOM 668 C CA . ASN A 1 88 ? -13.119 11.123 3.331 1.00 87.00 88 ASN A CA 1
ATOM 669 C C . ASN A 1 88 ? -11.838 10.418 3.794 1.00 87.00 88 ASN A C 1
ATOM 671 O O . ASN A 1 88 ? -11.157 10.879 4.707 1.00 87.00 88 ASN A O 1
ATOM 675 N N . TRP A 1 89 ? -11.437 9.357 3.091 1.0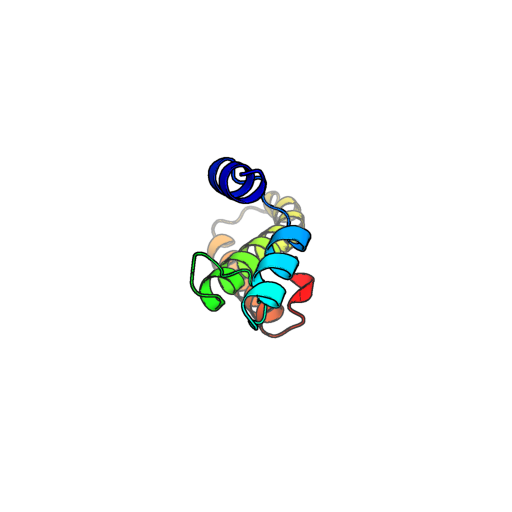0 84.94 89 TRP A N 1
ATOM 676 C CA . TRP A 1 89 ? -10.247 8.570 3.440 1.00 84.94 89 TRP A CA 1
ATOM 677 C C . TRP A 1 89 ? -8.933 9.350 3.414 1.00 84.94 89 TRP A C 1
ATOM 679 O O . TRP A 1 89 ? -7.946 8.867 3.955 1.00 84.94 89 TRP A O 1
ATOM 689 N N . ARG A 1 90 ? -8.885 10.554 2.829 1.00 87.31 90 ARG A N 1
ATOM 690 C CA . ARG A 1 90 ? -7.706 11.420 2.963 1.00 87.31 90 ARG A CA 1
ATOM 691 C C . ARG A 1 90 ? -7.439 11.813 4.412 1.00 87.31 90 ARG A C 1
ATOM 693 O O . ARG A 1 90 ? -6.290 12.012 4.743 1.00 87.31 90 ARG A O 1
ATOM 700 N N . GLU A 1 91 ? -8.457 11.884 5.264 1.00 85.31 91 GLU A N 1
ATOM 701 C CA . GLU A 1 91 ? -8.313 12.259 6.680 1.00 85.31 91 GLU A CA 1
ATOM 702 C C . GLU A 1 91 ? -7.671 11.154 7.532 1.00 85.31 91 GLU A C 1
ATOM 704 O O . GLU A 1 91 ? -7.260 11.388 8.667 1.00 85.31 91 GLU A O 1
ATOM 709 N N . LEU A 1 92 ? -7.554 9.942 6.981 1.00 87.81 92 LEU A N 1
ATOM 710 C CA . LEU A 1 92 ? -6.828 8.847 7.611 1.00 87.81 92 LEU A CA 1
ATOM 711 C C . LEU A 1 92 ? -5.299 9.041 7.541 1.00 87.81 92 LEU A C 1
ATOM 713 O O . LEU A 1 92 ? -4.587 8.349 8.271 1.00 87.81 92 LEU A O 1
ATOM 717 N N . TRP A 1 93 ? -4.781 9.954 6.708 1.00 89.81 93 TRP A N 1
ATOM 718 C CA . TRP A 1 93 ? -3.346 10.213 6.511 1.00 89.81 93 TRP A CA 1
ATOM 719 C C . TRP A 1 93 ? -3.004 11.699 6.592 1.00 89.81 93 TRP A C 1
ATOM 721 O O . TRP A 1 93 ? -1.924 11.987 7.157 1.00 89.81 93 TRP A O 1
#

Foldseek 3Di:
DVQVVCVVVVNDDPVNVCVVQVVVVHDDDDDDDDPDPPVVVLLVLLLVLLVVVCPVVVVVCVVPDDPPVPVVSVVSSVVSSVCCVVDDVVSSD